Protein AF-A0A392ND74-F1 (afdb_monomer)

InterPro domains:
  IPR019410 Lysine methyltransferase [PF10294] (6-56)
  IPR019410 Lysine methyltransferase [PTHR14614] (9-57)
  IPR029063 S-adenosyl-L-methionine-dependent methyltransferase superfamily [G3DSA:3.40.50.150] (2-66)
  IPR029063 S-adenosyl-L-methionine-dependent methyltransferase superfamily [SSF53335] (9-54)

pLDDT: mean 81.84, std 16.39, range [41.44, 97.81]

Structure (mmCIF, N/CA/C/O backbone):
data_AF-A0A392ND74-F1
#
_entry.id   AF-A0A392ND74-F1
#
loop_
_atom_site.group_PDB
_atom_site.id
_atom_site.type_symbol
_atom_site.label_atom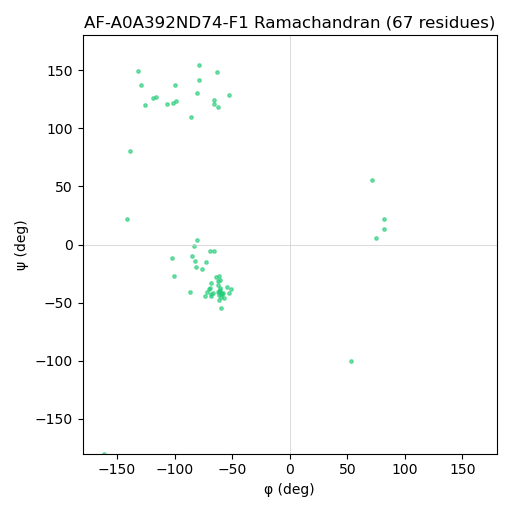_id
_atom_site.label_alt_id
_atom_site.label_comp_id
_atom_site.label_asym_id
_atom_site.label_entity_id
_atom_site.label_seq_id
_atom_site.pdbx_PDB_ins_code
_atom_site.Cartn_x
_atom_site.Cartn_y
_atom_site.Cartn_z
_atom_site.occupancy
_atom_site.B_iso_or_equiv
_atom_site.auth_seq_id
_atom_site.auth_comp_id
_atom_site.auth_asym_id
_atom_site.auth_atom_id
_atom_site.pdbx_PDB_model_num
ATOM 1 N N . LYS A 1 1 ? 18.714 -15.793 1.071 1.00 46.56 1 LYS A N 1
ATOM 2 C CA . LYS A 1 1 ? 18.011 -14.483 1.067 1.00 46.56 1 LYS A CA 1
ATOM 3 C C . LYS A 1 1 ? 17.313 -14.333 -0.284 1.00 46.56 1 LYS A C 1
ATOM 5 O O . LYS A 1 1 ? 18.006 -14.292 -1.293 1.00 46.56 1 LYS A O 1
ATOM 10 N N . GLY A 1 2 ? 15.980 -14.400 -0.337 1.00 57.09 2 GLY A N 1
ATOM 11 C CA . GLY A 1 2 ? 15.244 -14.360 -1.607 1.00 57.09 2 GLY A CA 1
ATOM 12 C C . GLY A 1 2 ? 15.413 -13.001 -2.285 1.00 57.09 2 GLY A C 1
ATOM 13 O O . GLY A 1 2 ? 15.091 -11.984 -1.683 1.00 57.09 2 GLY A O 1
ATOM 14 N N . ARG A 1 3 ? 15.955 -12.965 -3.509 1.00 59.72 3 ARG A N 1
ATOM 15 C CA . ARG A 1 3 ? 16.015 -11.721 -4.289 1.00 59.72 3 ARG A CA 1
ATOM 16 C C . ARG A 1 3 ? 14.593 -11.289 -4.636 1.00 59.72 3 ARG A C 1
ATOM 18 O O . ARG A 1 3 ? 13.852 -12.063 -5.247 1.00 59.72 3 ARG A O 1
ATOM 25 N N . PHE A 1 4 ? 14.247 -10.061 -4.269 1.00 67.69 4 PHE A N 1
ATOM 26 C CA . PHE A 1 4 ? 13.047 -9.390 -4.750 1.00 67.69 4 PHE A CA 1
ATOM 27 C C . PHE A 1 4 ? 13.182 -9.243 -6.274 1.00 67.69 4 PHE A C 1
ATOM 29 O O . PHE A 1 4 ? 14.155 -8.673 -6.762 1.00 67.69 4 PHE A O 1
ATOM 36 N N . SER A 1 5 ? 12.272 -9.849 -7.032 1.00 77.69 5 SER A N 1
ATOM 37 C CA . SER A 1 5 ? 12.259 -9.802 -8.495 1.00 77.69 5 SER A CA 1
ATOM 38 C C . SER A 1 5 ? 10.880 -9.311 -8.918 1.00 77.69 5 SER A C 1
ATOM 40 O O . SER A 1 5 ? 9.909 -9.996 -8.596 1.00 77.69 5 SER A O 1
ATOM 42 N N . PRO A 1 6 ? 10.770 -8.179 -9.637 1.00 72.56 6 PRO A N 1
ATOM 43 C CA . PRO A 1 6 ? 9.485 -7.681 -10.133 1.00 72.56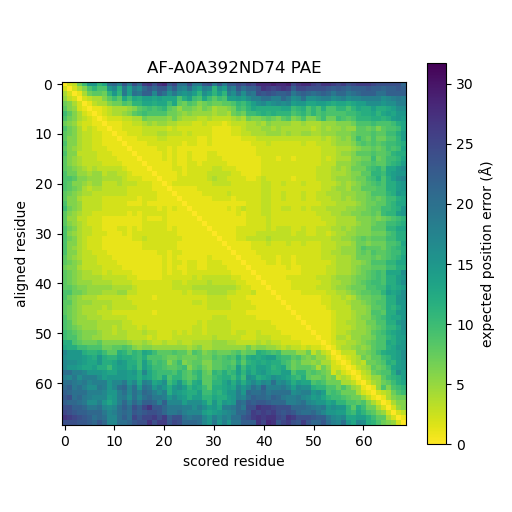 6 PRO A CA 1
ATOM 44 C C . PRO A 1 6 ? 8.680 -8.750 -10.88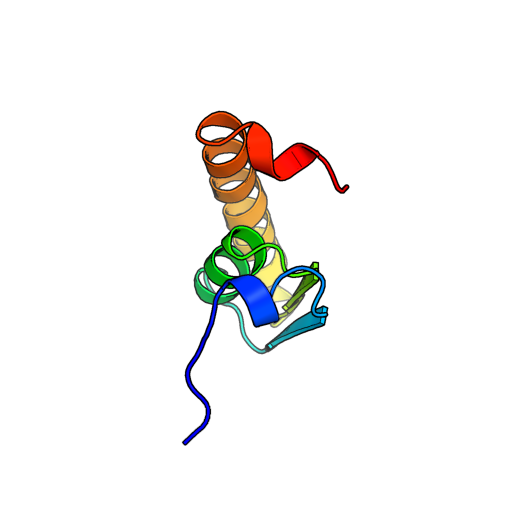8 1.00 72.56 6 PRO A C 1
ATOM 46 O O . PRO A 1 6 ? 7.480 -8.892 -10.679 1.00 72.56 6 PRO A O 1
ATOM 49 N N . ALA A 1 7 ? 9.359 -9.600 -11.669 1.00 79.25 7 ALA A N 1
ATOM 50 C CA . ALA A 1 7 ? 8.736 -10.707 -12.395 1.00 79.25 7 ALA A CA 1
ATOM 51 C C . ALA A 1 7 ? 8.051 -11.744 -11.482 1.00 79.25 7 ALA A C 1
ATOM 53 O O . ALA A 1 7 ? 7.102 -12.396 -11.903 1.00 79.25 7 ALA A O 1
ATOM 54 N N . LYS A 1 8 ? 8.502 -11.900 -10.230 1.00 85.62 8 LYS A N 1
ATOM 55 C CA . LYS A 1 8 ? 7.902 -12.831 -9.256 1.00 85.62 8 LYS A CA 1
ATOM 56 C C . LYS A 1 8 ? 6.709 -12.240 -8.497 1.00 85.62 8 LYS A C 1
ATOM 58 O O . LYS A 1 8 ? 6.042 -12.981 -7.774 1.00 85.62 8 LYS A O 1
ATOM 63 N N . LEU A 1 9 ? 6.472 -10.934 -8.625 1.00 86.94 9 LEU A N 1
ATOM 64 C CA . LEU A 1 9 ? 5.454 -10.194 -7.873 1.00 86.94 9 LEU A CA 1
ATOM 65 C C . LEU A 1 9 ? 4.182 -9.952 -8.685 1.00 86.94 9 LEU A C 1
ATOM 67 O O . LEU A 1 9 ? 3.103 -9.892 -8.104 1.00 86.94 9 LEU A O 1
ATOM 71 N N . LYS A 1 10 ? 4.280 -9.901 -10.017 1.00 89.25 10 LYS A N 1
ATOM 72 C CA . LYS A 1 10 ? 3.109 -9.771 -10.890 1.00 89.25 10 LYS A CA 1
ATOM 73 C C . LYS A 1 10 ? 2.061 -10.854 -10.575 1.00 89.25 10 LYS A C 1
ATOM 75 O O . LYS A 1 10 ? 2.382 -12.040 -10.512 1.00 89.25 10 LYS A O 1
ATOM 80 N N . GLY A 1 11 ? 0.813 -10.436 -10.366 1.00 87.88 11 GLY A N 1
ATOM 81 C CA . GLY A 1 11 ? -0.332 -11.292 -10.044 1.00 87.88 11 GLY A CA 1
ATOM 82 C C . GLY A 1 11 ? -0.363 -11.833 -8.611 1.00 87.88 11 GLY A C 1
ATOM 83 O O . GLY A 1 11 ? -1.208 -12.670 -8.297 1.00 87.88 11 GLY A O 1
ATOM 84 N N . LYS A 1 12 ? 0.550 -11.418 -7.723 1.00 92.94 12 LYS A N 1
ATOM 85 C CA . LYS A 1 12 ? 0.486 -11.803 -6.307 1.00 92.94 12 LYS A CA 1
ATOM 86 C C . LYS A 1 12 ?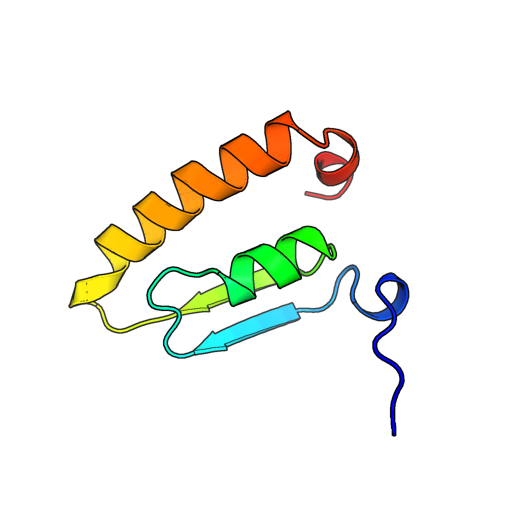 -0.546 -10.962 -5.571 1.00 92.94 12 LYS A C 1
ATOM 88 O O . LYS A 1 12 ? -0.641 -9.763 -5.803 1.00 92.94 12 LYS A O 1
ATOM 93 N N . ARG A 1 13 ? -1.269 -11.600 -4.648 1.00 95.69 13 ARG A N 1
ATOM 94 C CA . ARG A 1 13 ? -2.169 -10.916 -3.717 1.00 95.69 13 ARG A CA 1
ATOM 95 C C . ARG A 1 13 ? -1.369 -10.334 -2.560 1.00 95.69 13 ARG A C 1
ATOM 97 O O . ARG A 1 13 ? -0.566 -11.047 -1.955 1.00 95.69 13 ARG A O 1
ATOM 104 N N . VAL A 1 14 ? -1.598 -9.066 -2.257 1.00 95.25 14 VAL A N 1
ATOM 105 C CA . VAL A 1 14 ? -0.925 -8.312 -1.198 1.00 95.25 14 VAL A CA 1
ATOM 106 C C . VAL A 1 14 ? -1.981 -7.646 -0.328 1.00 95.25 14 VAL A C 1
ATOM 108 O O . VAL A 1 14 ? -2.941 -7.077 -0.841 1.00 95.25 14 VAL A O 1
ATOM 111 N N . ILE A 1 15 ? -1.778 -7.695 0.986 1.00 97.00 15 ILE A N 1
ATOM 112 C CA . ILE A 1 15 ? -2.561 -6.930 1.953 1.00 97.00 15 ILE A CA 1
ATOM 113 C C . ILE A 1 15 ? -1.633 -5.984 2.718 1.00 97.00 15 ILE A C 1
ATOM 115 O O . ILE A 1 15 ? -0.621 -6.416 3.268 1.00 97.00 15 ILE A O 1
ATOM 119 N N . GLU A 1 16 ? -1.961 -4.696 2.725 1.00 96.25 16 GLU A N 1
ATOM 120 C CA . GLU A 1 16 ? -1.284 -3.677 3.533 1.00 96.25 16 GLU A CA 1
ATOM 121 C C . GLU A 1 16 ? -2.117 -3.414 4.793 1.00 96.25 16 GLU A C 1
ATOM 123 O O . GLU A 1 16 ? -3.300 -3.081 4.701 1.00 96.25 16 GLU A O 1
ATOM 128 N N . LEU A 1 17 ? -1.507 -3.584 5.970 1.00 97.69 17 LEU A N 1
ATOM 129 C CA . LEU A 1 17 ? -2.124 -3.328 7.274 1.00 97.69 17 LEU A CA 1
ATOM 130 C C . LEU A 1 17 ? -1.636 -1.984 7.821 1.00 97.69 17 LEU A C 1
ATOM 132 O O . LEU A 1 17 ? -0.432 -1.816 8.006 1.00 97.69 17 LEU A O 1
ATOM 136 N N . GLY A 1 18 ? -2.552 -1.051 8.096 1.00 96.38 18 GLY A N 1
ATOM 137 C CA . GLY A 1 18 ? -2.201 0.293 8.575 1.00 96.38 18 GLY A CA 1
ATOM 138 C C . GLY A 1 18 ? -1.556 1.146 7.481 1.00 96.38 18 GLY A C 1
ATOM 139 O O . GLY A 1 18 ? -0.426 1.607 7.627 1.00 96.38 18 GLY A O 1
ATOM 140 N N . ALA A 1 19 ? -2.251 1.298 6.355 1.00 95.62 19 ALA A N 1
ATOM 141 C CA . ALA A 1 19 ? -1.715 1.893 5.136 1.00 95.62 19 ALA A CA 1
ATOM 142 C C . ALA A 1 19 ? -1.326 3.379 5.263 1.00 95.62 19 ALA A C 1
ATOM 144 O O . ALA A 1 19 ? -0.462 3.860 4.525 1.00 95.62 19 ALA A O 1
ATOM 145 N N . GLY A 1 20 ? -1.969 4.136 6.152 1.00 94.38 20 GLY A N 1
ATOM 146 C CA . GLY A 1 20 ? -1.827 5.580 6.293 1.00 94.38 20 GLY A CA 1
ATOM 147 C C . GLY A 1 20 ? -2.064 6.297 4.962 1.00 94.38 20 GLY A C 1
ATOM 148 O O . GLY A 1 20 ? -3.196 6.505 4.528 1.00 94.38 20 GLY A O 1
ATOM 149 N N . CYS A 1 21 ? -0.977 6.667 4.282 1.00 90.75 21 CYS A N 1
ATOM 150 C CA . CYS A 1 21 ? -1.025 7.291 2.958 1.00 90.75 21 CYS A CA 1
ATOM 151 C C . CYS A 1 21 ? -1.178 6.296 1.787 1.00 90.75 21 CYS A C 1
ATOM 153 O O . CYS A 1 21 ? -1.465 6.739 0.676 1.00 90.75 21 CYS A O 1
ATOM 155 N N . GLY A 1 22 ? -0.961 4.994 2.001 1.00 92.44 22 GLY A N 1
ATOM 156 C CA . GLY A 1 22 ? -1.078 3.932 0.988 1.00 92.44 22 GLY A CA 1
ATOM 157 C C . GLY A 1 22 ? 0.139 3.755 0.073 1.00 92.44 22 GLY A C 1
ATOM 158 O O . GLY A 1 22 ? 0.050 3.099 -0.962 1.00 92.44 22 GLY A O 1
ATOM 159 N N . VAL A 1 23 ? 1.288 4.352 0.413 1.00 91.00 23 VAL A N 1
ATOM 160 C CA . VAL A 1 23 ? 2.476 4.388 -0.465 1.00 91.00 23 VAL A CA 1
ATOM 161 C C . VAL A 1 23 ? 3.010 2.991 -0.774 1.00 91.00 23 VAL A C 1
ATOM 163 O O . VAL A 1 23 ? 3.403 2.727 -1.913 1.00 91.00 23 VAL A O 1
ATOM 166 N N . SER A 1 24 ? 3.023 2.090 0.214 1.00 92.00 24 SER A N 1
ATOM 167 C CA . SER A 1 24 ? 3.550 0.744 -0.004 1.00 92.00 24 SER A CA 1
ATOM 168 C C . SER A 1 24 ? 2.606 -0.080 -0.886 1.00 92.00 24 SER A C 1
ATOM 170 O O . SER A 1 24 ? 3.066 -0.694 -1.853 1.00 92.00 24 SER A O 1
ATOM 172 N N . GLY A 1 25 ? 1.290 0.024 -0.672 1.00 92.19 25 GLY A N 1
ATOM 173 C CA . GLY A 1 25 ? 0.277 -0.553 -1.547 1.00 92.19 25 GLY A CA 1
ATOM 174 C C . GLY A 1 25 ? 0.371 -0.051 -2.989 1.00 92.19 25 GLY A C 1
ATOM 175 O O . GLY A 1 25 ? 0.336 -0.859 -3.918 1.00 92.19 25 GLY A O 1
ATOM 176 N N . PHE A 1 26 ? 0.604 1.252 -3.204 1.00 90.12 26 PHE A N 1
ATOM 177 C CA . PHE A 1 26 ? 0.825 1.805 -4.551 1.00 90.12 26 PHE A CA 1
ATOM 178 C C . PHE A 1 26 ? 2.054 1.214 -5.234 1.00 90.12 26 PHE A C 1
ATOM 180 O O . PHE A 1 26 ? 1.995 0.866 -6.413 1.00 90.12 26 PHE A O 1
ATOM 187 N N . GLY A 1 27 ? 3.160 1.075 -4.501 1.00 88.94 27 GLY A N 1
ATOM 188 C CA . GLY A 1 27 ? 4.372 0.444 -5.019 1.00 88.94 27 GLY A CA 1
ATOM 189 C C . GLY A 1 27 ? 4.128 -1.005 -5.445 1.00 88.94 27 GLY A C 1
ATOM 190 O O . GLY A 1 27 ? 4.578 -1.422 -6.510 1.00 88.94 27 GLY A O 1
ATOM 191 N N . MET A 1 28 ? 3.363 -1.763 -4.661 1.00 90.62 28 MET A N 1
ATOM 192 C CA . MET A 1 28 ? 3.037 -3.153 -4.990 1.00 90.62 28 MET A CA 1
ATOM 193 C C . MET A 1 28 ? 2.079 -3.261 -6.183 1.00 90.62 28 MET A C 1
ATOM 195 O O . MET A 1 28 ? 2.287 -4.110 -7.053 1.00 90.62 28 MET A O 1
ATOM 199 N N . ALA A 1 29 ? 1.096 -2.364 -6.288 1.00 88.75 29 ALA A N 1
ATOM 200 C CA . ALA A 1 29 ? 0.202 -2.288 -7.444 1.00 88.75 29 ALA A CA 1
ATOM 201 C C . ALA A 1 29 ? 0.980 -1.954 -8.730 1.00 88.75 29 ALA A C 1
ATOM 203 O O . ALA A 1 29 ? 0.778 -2.578 -9.769 1.00 88.75 29 ALA A O 1
ATOM 204 N N . LEU A 1 30 ? 1.955 -1.042 -8.645 1.00 86.19 30 LEU A N 1
ATOM 205 C CA . LEU A 1 30 ? 2.885 -0.709 -9.731 1.00 86.19 30 LEU A CA 1
ATOM 206 C C . LEU A 1 30 ? 3.742 -1.894 -10.192 1.00 86.19 30 LEU A C 1
AT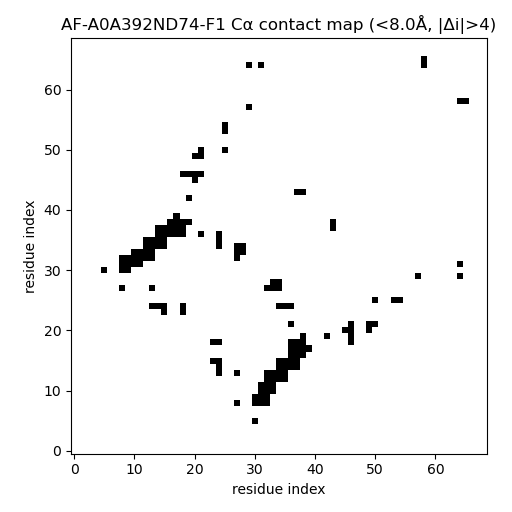OM 208 O O . LEU A 1 30 ? 4.104 -1.981 -11.364 1.00 86.19 30 LEU A O 1
ATOM 212 N N . LEU A 1 31 ? 4.053 -2.820 -9.285 1.00 87.44 31 LEU A N 1
ATOM 213 C CA . LEU A 1 31 ? 4.743 -4.074 -9.596 1.00 87.44 31 LEU A CA 1
ATOM 214 C C . LEU A 1 31 ? 3.794 -5.150 -10.161 1.00 87.44 31 LEU A C 1
ATOM 216 O O . LEU A 1 31 ? 4.224 -6.275 -10.421 1.00 87.44 31 LEU A O 1
ATOM 220 N N . GLY A 1 32 ? 2.519 -4.812 -10.375 1.00 85.31 32 GLY A N 1
ATOM 221 C CA . GLY A 1 32 ? 1.499 -5.683 -10.950 1.00 85.31 32 GLY A CA 1
ATOM 222 C C . GLY A 1 32 ? 0.863 -6.643 -9.949 1.00 85.31 32 GLY A C 1
ATOM 223 O O . GLY A 1 32 ? 0.372 -7.690 -10.366 1.00 85.31 32 GLY A O 1
ATOM 224 N N . CYS A 1 33 ? 0.921 -6.347 -8.650 1.00 90.50 33 CYS A N 1
ATOM 225 C CA . CYS A 1 33 ? 0.216 -7.119 -7.627 1.00 90.50 33 CYS A CA 1
ATOM 226 C C . CYS A 1 33 ? -1.273 -6.749 -7.578 1.00 90.50 33 CYS A C 1
ATOM 228 O O . CYS A 1 33 ? -1.647 -5.620 -7.888 1.00 90.50 33 CYS A O 1
ATOM 230 N N . ASP A 1 34 ? -2.092 -7.685 -7.108 1.00 91.44 34 ASP A N 1
ATOM 231 C CA . ASP A 1 34 ? -3.466 -7.439 -6.667 1.00 91.44 34 ASP A CA 1
ATOM 232 C C . ASP A 1 34 ? -3.420 -7.007 -5.195 1.00 91.44 34 ASP A C 1
ATOM 234 O O . ASP A 1 34 ? -3.021 -7.788 -4.325 1.00 91.44 34 ASP A O 1
ATOM 238 N N . VAL A 1 35 ? -3.711 -5.736 -4.920 1.00 93.06 35 VAL A N 1
ATOM 239 C CA . VAL A 1 35 ? -3.430 -5.109 -3.622 1.00 93.06 35 VAL A CA 1
ATOM 240 C C . VAL A 1 35 ? -4.717 -4.689 -2.931 1.00 93.06 35 VAL A C 1
ATOM 242 O O . VAL A 1 35 ? -5.500 -3.911 -3.466 1.00 93.06 35 VAL A O 1
ATOM 245 N N . THR A 1 36 ? -4.879 -5.126 -1.686 1.00 94.94 36 THR A N 1
ATOM 246 C CA . THR A 1 36 ? -5.871 -4.595 -0.748 1.00 94.94 36 THR A CA 1
ATOM 247 C C . THR A 1 36 ? -5.162 -3.758 0.313 1.00 94.94 36 THR A C 1
ATOM 249 O O . THR A 1 36 ? -4.310 -4.268 1.039 1.00 94.94 36 THR A O 1
ATOM 252 N N . VAL A 1 37 ? -5.511 -2.477 0.424 1.00 95.69 37 VAL A N 1
ATOM 253 C CA . VAL A 1 37 ? -4.992 -1.590 1.476 1.00 95.69 37 VAL A CA 1
ATOM 254 C C . VAL A 1 37 ? -6.015 -1.451 2.596 1.00 95.69 37 VAL A C 1
ATOM 256 O O . VAL A 1 37 ? -7.210 -1.322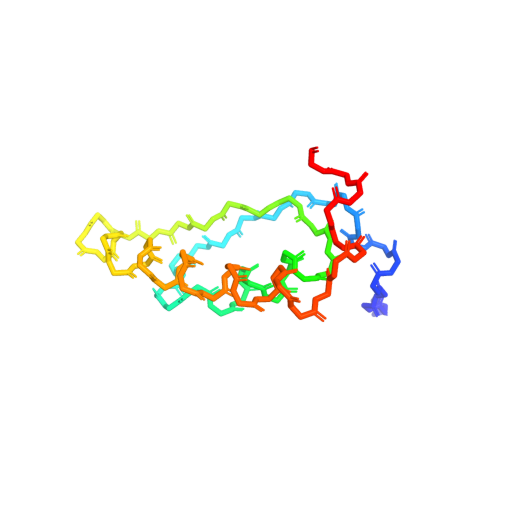 2.335 1.00 95.69 37 VAL A O 1
ATOM 259 N N . THR A 1 38 ? -5.559 -1.506 3.845 1.00 96.88 38 THR A N 1
ATOM 260 C CA . THR A 1 38 ? -6.430 -1.462 5.025 1.00 96.88 38 THR A CA 1
ATOM 261 C C . THR A 1 38 ? -5.914 -0.465 6.048 1.00 96.88 38 THR A C 1
ATOM 263 O O . THR A 1 38 ? -4.708 -0.247 6.175 1.00 96.88 38 THR A O 1
ATOM 266 N N . ASP A 1 39 ? -6.836 0.128 6.797 1.00 97.81 39 ASP A N 1
ATOM 267 C CA . ASP A 1 39 ? -6.530 0.975 7.942 1.00 97.81 39 ASP A CA 1
ATOM 268 C C . ASP A 1 39 ? -7.769 1.109 8.846 1.00 97.81 39 ASP A C 1
ATOM 270 O O . ASP A 1 39 ? -8.828 0.543 8.558 1.00 97.81 39 ASP A O 1
ATOM 274 N N . GLN A 1 40 ? -7.639 1.861 9.936 1.00 97.69 40 GLN A N 1
ATOM 275 C CA . GLN A 1 40 ? -8.729 2.234 10.827 1.00 97.69 40 GLN A CA 1
ATOM 276 C C . GLN A 1 40 ? -9.774 3.090 10.098 1.00 97.69 40 GLN A C 1
ATOM 278 O O . GLN A 1 40 ? -9.469 3.866 9.187 1.00 97.69 40 GLN A O 1
ATOM 283 N N . LYS A 1 41 ? -11.038 2.960 10.513 1.00 97.31 41 LYS A N 1
ATOM 284 C CA . LYS A 1 41 ? -12.199 3.564 9.841 1.00 97.31 41 LYS A CA 1
ATOM 285 C C . LYS A 1 41 ? -12.058 5.077 9.658 1.00 97.31 41 LYS A C 1
ATOM 287 O O . LYS A 1 41 ? -12.480 5.616 8.639 1.00 97.31 41 LYS A O 1
ATOM 292 N N . GLU A 1 42 ? -11.455 5.741 10.634 1.00 97.06 42 GLU A N 1
ATOM 293 C CA . GLU A 1 42 ? -11.262 7.186 10.708 1.00 97.06 42 GLU A CA 1
ATOM 294 C C . GLU A 1 42 ? -10.392 7.711 9.562 1.00 97.06 42 GLU A C 1
ATOM 296 O O . GLU A 1 42 ? -10.596 8.834 9.099 1.00 97.06 42 GLU A O 1
ATOM 301 N N . VAL A 1 43 ? -9.446 6.903 9.071 1.00 95.19 43 VAL A N 1
ATOM 302 C CA . VAL A 1 43 ? -8.495 7.323 8.034 1.00 95.19 43 VAL A CA 1
ATOM 303 C C . VAL A 1 43 ? -8.842 6.796 6.641 1.00 95.19 43 VAL A C 1
ATOM 305 O O . VAL A 1 43 ? -8.309 7.310 5.655 1.00 95.19 43 VAL A O 1
ATOM 308 N N . LEU A 1 44 ? -9.787 5.852 6.518 1.00 95.44 44 LEU A N 1
ATOM 309 C CA . LEU A 1 44 ? -10.232 5.314 5.224 1.00 95.44 44 LEU A CA 1
ATOM 310 C C . LEU A 1 44 ? -10.654 6.394 4.207 1.00 95.44 44 LEU A C 1
ATOM 312 O O . LEU A 1 44 ? -10.252 6.279 3.048 1.00 95.44 44 LEU A O 1
ATOM 316 N N . PRO A 1 45 ? -11.382 7.474 4.570 1.00 95.44 45 PRO A N 1
ATOM 317 C CA . PRO A 1 45 ? -11.727 8.517 3.601 1.00 95.44 45 PRO A CA 1
ATOM 318 C C . PRO A 1 45 ? -10.502 9.238 3.023 1.00 95.44 45 PRO A C 1
ATOM 320 O O . PRO A 1 45 ? -10.500 9.625 1.854 1.00 95.44 45 PRO A O 1
ATOM 323 N N . LEU A 1 46 ? -9.452 9.432 3.830 1.00 94.44 46 LEU A N 1
ATOM 324 C CA . LEU A 1 46 ? -8.200 10.036 3.375 1.00 94.44 46 LEU A CA 1
ATOM 325 C C . LEU A 1 46 ? -7.404 9.053 2.512 1.00 94.44 46 LEU A C 1
ATOM 327 O O . LEU A 1 46 ? -6.920 9.432 1.444 1.00 94.44 46 LEU A O 1
ATOM 331 N N . LEU A 1 47 ? -7.310 7.797 2.951 1.00 93.88 47 LEU A N 1
ATOM 332 C CA . LEU A 1 47 ? -6.658 6.727 2.206 1.00 93.88 47 LEU A CA 1
ATOM 333 C C . LEU A 1 47 ? -7.284 6.561 0.815 1.00 93.88 47 LEU A C 1
ATOM 335 O O . LEU A 1 47 ? -6.553 6.561 -0.170 1.00 93.88 47 LEU A O 1
ATOM 339 N N . GLN A 1 48 ? -8.617 6.541 0.706 1.00 92.75 48 GLN A N 1
ATOM 340 C CA . GLN A 1 48 ? -9.311 6.443 -0.583 1.00 92.75 48 GLN A CA 1
ATOM 341 C C . GLN A 1 48 ? -8.961 7.613 -1.513 1.00 92.75 48 GLN A C 1
ATOM 343 O O . GLN A 1 48 ? -8.592 7.399 -2.663 1.00 92.75 48 GLN A O 1
ATOM 348 N N . ARG A 1 49 ? -8.959 8.856 -1.008 1.00 92.44 49 ARG A N 1
ATOM 349 C CA . ARG A 1 49 ? -8.547 10.031 -1.802 1.00 92.44 49 ARG A CA 1
ATOM 350 C C . ARG A 1 49 ? -7.100 9.928 -2.287 1.00 92.44 49 ARG A C 1
ATOM 352 O O . ARG A 1 49 ? -6.791 10.371 -3.396 1.00 92.44 49 ARG A O 1
ATOM 359 N N . ASN A 1 50 ? -6.209 9.379 -1.461 1.00 90.44 50 ASN A N 1
ATOM 360 C CA . ASN A 1 50 ? -4.822 9.136 -1.846 1.00 90.44 50 ASN A CA 1
ATOM 361 C C . ASN A 1 50 ? -4.738 8.065 -2.937 1.00 90.44 50 ASN A C 1
ATOM 363 O O . ASN A 1 50 ? -3.989 8.251 -3.896 1.00 90.44 50 ASN A O 1
ATOM 367 N N . VAL A 1 51 ? -5.523 6.991 -2.828 1.00 87.81 51 VAL A N 1
ATOM 368 C CA . VAL A 1 51 ? -5.613 5.936 -3.845 1.00 87.81 51 VAL A CA 1
ATOM 369 C C . VAL A 1 51 ? -6.090 6.520 -5.167 1.00 87.81 51 VAL A C 1
ATOM 371 O O . VAL A 1 51 ? -5.359 6.447 -6.152 1.00 87.81 51 VAL A O 1
ATOM 374 N N . ASP A 1 52 ? -7.231 7.203 -5.179 1.00 87.38 52 ASP A N 1
ATOM 375 C CA . ASP A 1 52 ? -7.838 7.743 -6.398 1.00 87.38 52 ASP A CA 1
ATOM 376 C C . ASP A 1 52 ? -6.901 8.724 -7.114 1.00 87.38 52 ASP A C 1
ATOM 378 O O . ASP A 1 52 ? -6.724 8.672 -8.336 1.00 87.38 52 ASP A O 1
ATOM 382 N N . ARG A 1 53 ? -6.237 9.604 -6.352 1.00 84.88 53 ARG A N 1
ATOM 383 C CA . ARG A 1 53 ? -5.308 10.599 -6.902 1.00 84.88 53 ARG A CA 1
ATOM 384 C C . ARG A 1 53 ? -4.046 9.958 -7.473 1.00 84.88 53 ARG A C 1
ATOM 386 O O . ARG A 1 53 ? -3.562 10.410 -8.511 1.00 84.88 53 ARG A O 1
ATOM 393 N N . ASN A 1 54 ? -3.471 8.976 -6.785 1.00 79.38 54 ASN A N 1
ATOM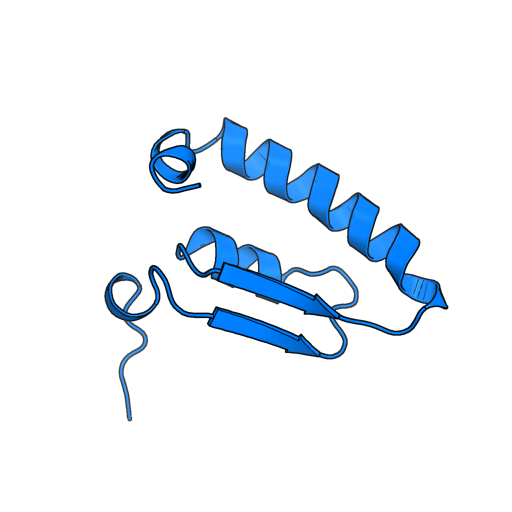 394 C CA . ASN A 1 54 ? -2.171 8.425 -7.163 1.00 79.38 54 ASN A CA 1
ATOM 395 C C . ASN A 1 54 ? -2.295 7.308 -8.197 1.00 79.38 54 ASN A C 1
ATOM 397 O O . ASN A 1 54 ? -1.539 7.321 -9.166 1.00 79.38 54 ASN A O 1
ATOM 401 N N . ILE A 1 55 ? -3.278 6.414 -8.065 1.00 71.75 55 ILE A N 1
ATOM 402 C CA . ILE A 1 55 ? -3.536 5.357 -9.048 1.00 71.75 55 ILE A CA 1
ATOM 403 C C . ILE A 1 55 ? -3.892 5.969 -10.405 1.00 71.75 55 ILE A C 1
ATOM 405 O O . ILE A 1 55 ? -3.253 5.624 -11.394 1.00 71.75 55 ILE A O 1
ATOM 409 N N . SER A 1 56 ? -4.796 6.955 -10.466 1.00 66.31 56 SER A N 1
ATOM 410 C CA . SER A 1 56 ? -5.177 7.591 -11.741 1.00 66.31 56 SER A CA 1
ATOM 411 C C . SER A 1 56 ? -3.984 8.235 -12.458 1.00 66.31 56 SER A C 1
ATOM 413 O O . SER A 1 56 ? -3.817 8.096 -13.668 1.00 66.31 56 SER A O 1
ATOM 415 N N . ARG A 1 57 ? -3.103 8.913 -11.711 1.00 66.31 57 ARG A N 1
ATOM 416 C CA . ARG A 1 57 ? -1.895 9.553 -12.262 1.00 66.31 57 ARG A CA 1
ATOM 417 C C . ARG A 1 57 ? -0.855 8.539 -12.725 1.00 66.31 57 ARG A C 1
ATOM 419 O O . ARG A 1 57 ? -0.174 8.762 -13.725 1.00 66.31 57 ARG A O 1
ATOM 426 N N . VAL A 1 58 ? -0.721 7.441 -11.991 1.00 64.31 58 VAL A N 1
ATOM 427 C CA . VAL A 1 58 ? 0.168 6.334 -12.339 1.00 64.31 58 VAL A CA 1
ATOM 428 C C . VAL A 1 58 ? -0.335 5.607 -13.590 1.00 64.31 58 VAL A C 1
ATOM 430 O O . VAL A 1 58 ? 0.454 5.365 -14.502 1.00 64.31 58 VAL A O 1
ATOM 433 N N . MET A 1 59 ? -1.641 5.341 -13.675 1.00 58.72 59 MET A N 1
ATOM 434 C CA . MET A 1 59 ? -2.298 4.729 -14.835 1.00 58.72 59 MET A CA 1
ATOM 435 C C . MET A 1 59 ? -2.144 5.582 -16.101 1.00 58.72 59 MET A C 1
ATOM 437 O O . MET A 1 59 ? -1.872 5.045 -17.170 1.00 58.72 59 MET A O 1
ATOM 441 N N . GLN A 1 60 ? -2.231 6.912 -15.984 1.00 59.59 60 GLN A N 1
ATOM 442 C CA . GLN A 1 60 ? -2.022 7.830 -17.112 1.00 59.59 60 GLN A CA 1
ATOM 443 C C . GLN A 1 60 ? -0.568 7.864 -17.608 1.00 59.59 60 GLN A C 1
ATOM 445 O O . GLN A 1 60 ? -0.333 8.039 -18.801 1.00 59.59 60 GLN A O 1
ATOM 450 N N . LYS A 1 61 ? 0.419 7.698 -16.717 1.00 58.66 61 LYS A N 1
ATOM 451 C CA . LYS A 1 61 ? 1.846 7.720 -17.086 1.00 58.66 61 LYS A CA 1
ATOM 452 C C . LYS A 1 61 ? 2.368 6.395 -17.649 1.00 58.66 61 LYS A C 1
ATOM 454 O O . LYS A 1 61 ? 3.406 6.417 -18.300 1.00 58.66 61 LYS A O 1
ATOM 459 N N . ASN A 1 62 ? 1.688 5.271 -17.408 1.00 58.16 62 ASN A N 1
ATOM 460 C CA . ASN A 1 62 ? 2.096 3.946 -17.887 1.00 58.16 62 ASN A CA 1
ATOM 461 C C . ASN A 1 62 ? 0.887 3.125 -18.388 1.00 58.16 62 ASN A C 1
ATOM 463 O O . ASN A 1 62 ? 0.412 2.223 -17.692 1.00 58.16 62 ASN A O 1
ATOM 467 N N . PRO A 1 63 ? 0.412 3.367 -19.625 1.00 54.34 63 PRO A N 1
ATOM 468 C CA . PRO A 1 63 ? -0.746 2.671 -20.197 1.00 54.34 63 PRO A CA 1
ATOM 469 C C . PRO A 1 63 ? -0.526 1.165 -20.444 1.00 54.34 63 PRO A C 1
ATOM 471 O O . PRO A 1 63 ? -1.464 0.461 -20.783 1.00 54.34 63 PRO A O 1
ATOM 474 N N . GLY A 1 64 ? 0.680 0.617 -20.252 1.00 57.56 64 GLY A N 1
ATOM 475 C CA . GLY A 1 64 ? 0.906 -0.838 -20.282 1.00 57.56 64 GLY A CA 1
ATOM 476 C C . GLY A 1 64 ? 0.358 -1.592 -19.058 1.00 57.56 64 GLY A C 1
ATOM 477 O O . GLY A 1 64 ? 0.235 -2.817 -19.096 1.00 57.56 64 GLY A O 1
ATOM 478 N N . LEU A 1 65 ? 0.017 -0.876 -17.977 1.00 57.53 65 LEU A N 1
ATOM 479 C CA . LEU A 1 65 ? -0.436 -1.457 -16.705 1.00 57.53 65 LEU A CA 1
ATOM 480 C C . LEU A 1 65 ? -1.893 -1.968 -16.751 1.00 57.53 65 LEU A C 1
ATOM 482 O O . LEU A 1 65 ? -2.263 -2.823 -15.957 1.00 57.53 65 LEU A O 1
ATOM 486 N N . ILE A 1 66 ? -2.697 -1.474 -17.699 1.00 51.97 66 ILE A N 1
ATOM 487 C CA . ILE A 1 66 ? -4.132 -1.787 -17.879 1.00 51.97 66 ILE A CA 1
ATOM 488 C C . ILE A 1 66 ? -4.402 -3.078 -18.661 1.00 51.97 66 ILE A C 1
ATOM 490 O O . ILE A 1 66 ? -5.552 -3.458 -18.819 1.00 51.97 66 ILE A O 1
ATOM 494 N N . SER A 1 67 ? -3.375 -3.791 -19.130 1.00 47.22 67 SER A N 1
ATOM 495 C CA . SER A 1 67 ? -3.585 -5.006 -19.935 1.00 47.22 67 SER A CA 1
ATOM 496 C C . SER A 1 67 ? -4.163 -6.207 -19.166 1.00 47.22 67 SER A C 1
ATOM 498 O O . SER A 1 67 ? -4.470 -7.204 -19.805 1.00 47.22 67 SER A O 1
ATOM 500 N N . ASN A 1 68 ? -4.329 -6.129 -17.837 1.00 41.44 68 ASN A N 1
AT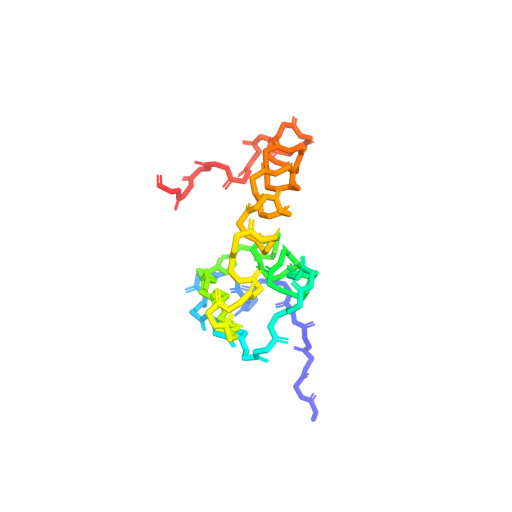OM 501 C CA . ASN A 1 68 ? -4.699 -7.269 -16.983 1.00 41.44 68 ASN A CA 1
ATOM 502 C C . ASN A 1 68 ? -5.690 -6.936 -15.834 1.00 41.44 68 ASN A C 1
ATOM 504 O O . ASN A 1 68 ? -5.709 -7.675 -14.848 1.00 41.44 68 ASN A O 1
ATOM 508 N N . PHE A 1 69 ? -6.473 -5.854 -15.923 1.00 43.97 69 PHE A N 1
ATOM 509 C CA . PHE A 1 69 ? -7.647 -5.674 -15.050 1.00 43.97 69 PHE A CA 1
ATOM 510 C C . PHE A 1 69 ? -8.911 -6.153 -15.759 1.00 43.97 69 PHE A C 1
ATOM 512 O O . PHE A 1 69 ? -9.027 -5.871 -16.973 1.00 43.97 69 PHE A O 1
#

Mean predicted aligned error: 6.92 Å

Nearest PDB structures (foldseek):
  4lg1-assembly1_B  TM=9.439E-01  e=1.355E-02  Homo sapiens
  4lg1-assembly1_A  TM=9.408E-01  e=2.028E-02  Homo sapiens
  4lg1-assembly1_C  TM=9.495E-01  e=2.654E-02  Homo sapiens
  7pd7-assembly1_A  TM=7.674E-01  e=2.441E-01  Chondromyces crocatus
  3thr-assembly1_B  TM=5.971E-01  e=1.744E-01  Rattus norvegicus

Radius of gyration: 12.68 Å; Cα contacts (8 Å, |Δi|>4): 76; chains: 1; bounding box: 30×25×31 Å

Organism: NCBI:txid97028

Solvent-accessible surf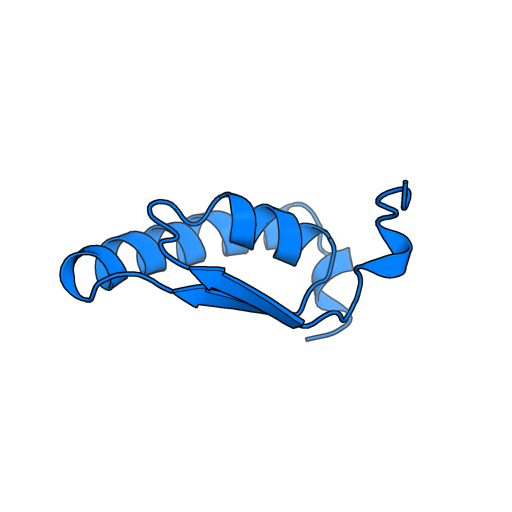ace area (backbone atoms only — not comparable to full-atom values): 4157 Å² total; per-residue (Å²): 132,86,78,89,47,62,85,78,36,48,74,36,80,45,77,36,80,66,36,68,69,36,63,67,47,50,53,43,38,74,43,43,24,48,61,47,73,36,59,60,79,90,48,44,70,59,26,49,55,40,46,58,59,49,52,55,54,50,48,71,76,40,72,78,70,65,82,80,117

Sequence (69 aa):
KGRFSPAKLKGKRVIELGAGCGVSGFGMALLGCDVTVTDQKEVLPLLQRNVDRNISRVMQKNPGLISNF

Secondary structure (DSSP, 8-state):
-PPP-HHHHTT-EEEEES-TT-HHHHHHHHTT-EEEEE--TTTHHHHHHHHHHHHHHHHHH-GGGGGG-

Foldseek 3Di:
DDDDDLVVLAAAEEEAEACQLVVVQLVSVVSNYNYDYDHDPVRVVVNVVSCVVSVVVSCVVDVVSPPPD